Protein AF-X1FXW4-F1 (afdb_monomer_lite)

Structure (mmCIF, N/CA/C/O backbone):
data_AF-X1FXW4-F1
#
_entry.id   AF-X1FXW4-F1
#
loop_
_atom_site.group_PDB
_atom_site.id
_atom_site.type_symbol
_atom_site.label_atom_id
_atom_site.label_alt_id
_atom_site.label_comp_id
_atom_site.label_asym_id
_atom_site.label_entity_id
_atom_site.label_seq_id
_atom_site.pdbx_PDB_ins_code
_atom_site.Cartn_x
_atom_site.Cartn_y
_atom_site.Cartn_z
_atom_site.occupancy
_atom_site.B_iso_or_equiv
_atom_site.auth_seq_id
_atom_site.auth_comp_id
_atom_site.auth_asym_id
_atom_site.auth_atom_id
_atom_site.pdbx_PDB_model_num
ATOM 1 N N . MET A 1 1 ? 16.964 4.133 15.208 1.00 33.53 1 MET A N 1
ATOM 2 C CA . MET A 1 1 ? 17.309 4.115 13.771 1.00 33.53 1 MET A CA 1
ATOM 3 C C . MET A 1 1 ? 16.062 3.721 13.010 1.00 33.53 1 MET A C 1
ATOM 5 O O . MET A 1 1 ? 15.510 2.670 13.306 1.00 33.53 1 MET A O 1
ATOM 9 N N . GLN A 1 2 ? 15.581 4.576 12.113 1.00 41.72 2 GLN A N 1
ATOM 10 C CA . GLN A 1 2 ? 14.450 4.271 11.243 1.00 41.72 2 GLN A CA 1
ATOM 11 C C . GLN A 1 2 ? 15.022 3.868 9.884 1.00 41.72 2 GLN A C 1
ATOM 13 O O . GLN A 1 2 ? 15.630 4.690 9.205 1.00 41.72 2 GLN A O 1
ATOM 18 N N . PHE A 1 3 ? 14.872 2.600 9.514 1.00 45.16 3 PHE A N 1
ATOM 19 C CA . PHE A 1 3 ? 15.148 2.157 8.152 1.00 45.16 3 PHE A CA 1
ATOM 20 C C . PHE A 1 3 ? 13.922 2.507 7.309 1.00 45.16 3 PHE A C 1
ATOM 22 O O . PHE A 1 3 ? 12.887 1.851 7.403 1.00 45.16 3 PHE A O 1
ATOM 29 N N . GLY A 1 4 ? 14.007 3.599 6.550 1.00 55.56 4 GLY A N 1
ATOM 30 C CA . GLY A 1 4 ? 13.000 3.919 5.544 1.00 55.56 4 GLY A CA 1
ATOM 31 C C . GLY A 1 4 ? 13.120 2.948 4.372 1.00 55.56 4 GLY A C 1
ATOM 32 O O . GLY A 1 4 ? 14.212 2.751 3.845 1.00 55.56 4 GLY A O 1
ATOM 33 N N . THR A 1 5 ? 12.010 2.332 3.973 1.00 65.44 5 THR A N 1
ATOM 34 C CA . THR A 1 5 ? 11.893 1.615 2.696 1.00 65.44 5 THR A CA 1
ATOM 35 C C . THR A 1 5 ? 11.191 2.532 1.705 1.00 65.44 5 THR A C 1
ATOM 37 O O . THR A 1 5 ? 10.109 3.038 1.996 1.00 65.44 5 THR A O 1
ATOM 40 N N . ASN A 1 6 ? 11.804 2.747 0.540 1.00 73.12 6 ASN A N 1
ATOM 41 C CA . ASN A 1 6 ? 11.167 3.465 -0.559 1.00 73.12 6 ASN A CA 1
ATOM 42 C C . ASN A 1 6 ? 10.189 2.521 -1.258 1.00 73.12 6 ASN A C 1
ATOM 44 O O . ASN A 1 6 ? 10.598 1.479 -1.770 1.00 73.12 6 ASN A O 1
ATOM 48 N N . ILE A 1 7 ? 8.909 2.889 -1.287 1.00 76.00 7 ILE A N 1
ATOM 49 C CA . ILE A 1 7 ? 7.887 2.139 -2.016 1.00 76.00 7 ILE A CA 1
ATOM 50 C C . ILE A 1 7 ? 7.697 2.820 -3.377 1.00 76.00 7 ILE A C 1
ATOM 52 O O . ILE A 1 7 ? 7.297 3.985 -3.413 1.00 76.00 7 ILE A O 1
ATOM 56 N N . PRO A 1 8 ? 7.996 2.145 -4.500 1.00 74.62 8 PRO A N 1
ATOM 57 C CA . PRO A 1 8 ? 7.751 2.711 -5.818 1.00 74.62 8 PRO A CA 1
ATOM 58 C C . PRO A 1 8 ? 6.247 2.695 -6.09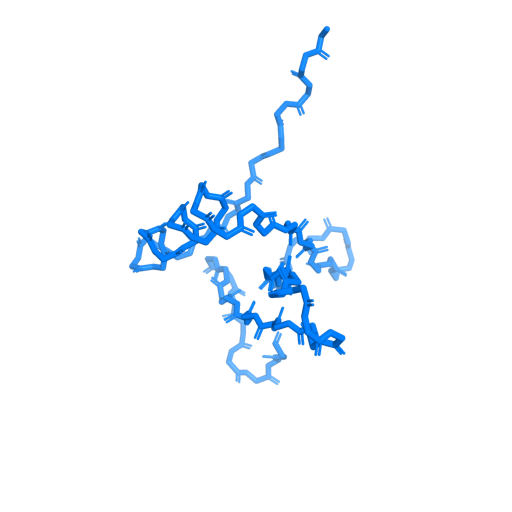2 1.00 74.62 8 PRO A C 1
ATOM 60 O O . PRO A 1 8 ? 5.688 1.638 -6.342 1.00 74.62 8 PRO A O 1
ATOM 63 N N . ILE A 1 9 ? 5.584 3.845 -6.063 1.00 82.31 9 ILE A N 1
ATOM 64 C CA . ILE A 1 9 ? 4.140 3.963 -6.323 1.00 82.31 9 ILE A CA 1
ATOM 65 C C . ILE A 1 9 ? 3.888 4.819 -7.560 1.00 82.31 9 ILE A C 1
ATOM 67 O O . ILE A 1 9 ? 4.702 5.680 -7.899 1.00 82.31 9 ILE A O 1
ATOM 71 N N . LEU A 1 10 ? 2.755 4.607 -8.231 1.00 82.38 10 LEU A N 1
ATOM 72 C CA . LEU A 1 10 ? 2.332 5.507 -9.302 1.00 82.38 10 LEU A CA 1
ATOM 73 C C . LEU A 1 10 ? 1.989 6.894 -8.718 1.00 82.38 10 LEU A C 1
ATOM 75 O O . LEU A 1 10 ? 1.259 6.957 -7.722 1.00 82.38 10 LEU A O 1
ATOM 79 N N . PRO A 1 11 ? 2.459 8.006 -9.322 1.00 84.88 11 PRO A N 1
ATOM 80 C CA . PRO A 1 11 ? 2.223 9.352 -8.792 1.00 84.88 11 PRO A CA 1
ATOM 81 C C . PRO A 1 11 ? 0.742 9.666 -8.557 1.00 84.88 11 PRO A C 1
ATOM 83 O O . PRO A 1 11 ? 0.391 10.215 -7.513 1.00 84.88 11 PRO A O 1
ATOM 86 N N . ASP A 1 12 ? -0.134 9.237 -9.467 1.00 86.44 12 ASP A N 1
ATOM 87 C CA . ASP A 1 12 ? -1.581 9.476 -9.383 1.00 86.44 12 ASP A CA 1
ATOM 88 C C . ASP A 1 12 ? -2.255 8.731 -8.219 1.00 86.44 12 ASP A C 1
ATOM 90 O O . ASP A 1 12 ? -3.314 9.147 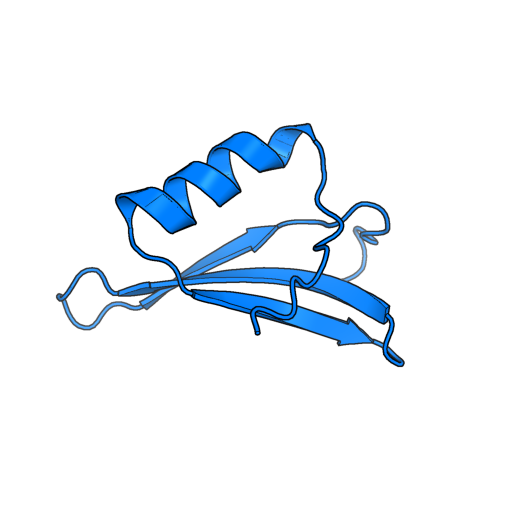-7.740 1.00 86.44 12 ASP A O 1
ATOM 94 N N . LEU A 1 13 ? -1.632 7.650 -7.733 1.00 85.19 13 LEU A N 1
ATOM 95 C CA . LEU A 1 13 ? -2.131 6.850 -6.613 1.00 85.19 13 LEU A CA 1
ATOM 96 C C . LEU A 1 13 ? -1.631 7.354 -5.252 1.00 85.19 13 LEU A C 1
ATOM 98 O O . LEU A 1 13 ? -2.229 7.033 -4.225 1.00 85.19 13 LEU A O 1
ATOM 102 N N . SER A 1 14 ? -0.586 8.189 -5.235 1.00 87.94 14 SER A N 1
ATOM 103 C CA . SER A 1 14 ? 0.076 8.658 -4.009 1.00 87.94 14 SER A CA 1
ATOM 104 C C . SER A 1 14 ? -0.877 9.290 -2.996 1.00 87.94 14 SER A C 1
ATOM 106 O O . SER A 1 14 ? -0.826 8.955 -1.815 1.00 87.94 14 SER A O 1
ATOM 108 N N . LYS A 1 15 ? -1.795 10.150 -3.448 1.00 90.38 15 LYS A N 1
ATOM 109 C CA . LYS A 1 15 ? -2.751 10.832 -2.566 1.00 90.38 15 LYS A CA 1
ATOM 110 C C . LYS A 1 15 ? -3.715 9.869 -1.866 1.00 90.38 15 LYS A C 1
ATOM 112 O O . LYS A 1 15 ? -4.057 10.103 -0.714 1.00 90.38 15 LYS A O 1
ATOM 117 N N . TYR A 1 16 ? -4.136 8.797 -2.541 1.00 88.75 16 TYR A N 1
ATOM 118 C CA . TYR A 1 16 ? -5.044 7.801 -1.965 1.00 88.75 16 TYR A CA 1
ATOM 119 C C . TYR A 1 16 ? -4.297 6.912 -0.975 1.00 88.75 16 TYR A C 1
ATOM 121 O O . TYR A 1 16 ? -4.780 6.674 0.124 1.00 88.75 16 TYR A O 1
ATOM 129 N N . ILE A 1 17 ? -3.071 6.516 -1.329 1.00 88.94 17 ILE A N 1
ATOM 130 C CA . ILE A 1 17 ? -2.216 5.716 -0.453 1.00 88.94 17 ILE A CA 1
ATOM 131 C C . ILE A 1 17 ? -1.914 6.469 0.845 1.00 88.94 17 ILE A C 1
ATOM 133 O O . ILE A 1 17 ? -2.056 5.912 1.929 1.00 88.94 17 ILE A O 1
ATOM 137 N N . LEU A 1 18 ? -1.530 7.745 0.750 1.00 89.69 18 LEU A N 1
ATOM 138 C CA . LEU A 1 18 ? -1.269 8.574 1.927 1.00 89.69 18 LEU A CA 1
ATOM 139 C C . LEU A 1 18 ? -2.529 8.771 2.771 1.00 89.69 18 LEU A C 1
ATOM 141 O O . LEU A 1 18 ? -2.465 8.617 3.988 1.00 89.69 18 LEU A O 1
ATOM 145 N N . TYR A 1 19 ? -3.672 9.042 2.134 1.00 91.62 19 TYR A N 1
ATOM 146 C CA . TYR A 1 19 ? -4.945 9.168 2.838 1.00 91.62 19 TYR A CA 1
ATOM 147 C C . TYR A 1 19 ? -5.282 7.900 3.633 1.00 91.62 19 TYR A C 1
ATOM 149 O O . TYR A 1 19 ? -5.581 7.990 4.822 1.00 91.62 19 TYR A O 1
ATOM 157 N N . ASP A 1 20 ? -5.155 6.719 3.028 1.00 90.81 20 ASP A N 1
ATOM 158 C CA . ASP A 1 20 ? -5.477 5.454 3.691 1.00 90.81 20 ASP A CA 1
ATOM 159 C C . ASP A 1 20 ? -4.525 5.139 4.857 1.00 90.81 20 ASP A C 1
ATOM 161 O O . ASP A 1 20 ? -4.951 4.681 5.924 1.00 90.81 20 ASP A O 1
ATOM 165 N N . LEU A 1 21 ? -3.232 5.430 4.694 1.00 90.12 21 LEU A N 1
ATOM 166 C CA . LEU A 1 21 ? -2.235 5.276 5.756 1.00 90.12 21 LEU A CA 1
ATOM 167 C C . LEU A 1 21 ? -2.491 6.235 6.929 1.00 90.12 21 LEU A C 1
ATOM 169 O O . LEU A 1 21 ? -2.375 5.847 8.094 1.00 90.12 21 LEU A O 1
ATOM 173 N N . GLU A 1 22 ? -2.832 7.491 6.646 1.00 92.25 22 GLU A N 1
ATOM 174 C CA . GLU A 1 22 ? -2.986 8.526 7.668 1.00 92.25 22 GLU A CA 1
ATOM 175 C C . GLU A 1 22 ? -4.341 8.466 8.373 1.00 92.25 22 GLU A C 1
ATOM 177 O O . GLU A 1 22 ? -4.388 8.571 9.605 1.00 92.25 22 GLU A O 1
ATOM 182 N N . TYR A 1 23 ? -5.423 8.291 7.616 1.00 92.44 23 TYR A N 1
ATOM 183 C CA . TYR A 1 23 ? -6.795 8.346 8.111 1.00 92.44 23 TYR A CA 1
ATOM 184 C C . TYR A 1 23 ? -7.260 6.991 8.647 1.00 92.44 23 TYR A C 1
ATOM 186 O O . TYR A 1 23 ? -7.591 6.884 9.828 1.00 92.44 23 TYR A O 1
ATOM 194 N N . PHE A 1 24 ? -7.209 5.943 7.819 1.00 89.94 24 PHE A N 1
ATOM 195 C CA . PHE A 1 24 ? -7.658 4.598 8.205 1.00 89.94 24 PHE A CA 1
ATOM 196 C C . PHE A 1 24 ? -6.615 3.809 9.000 1.00 89.94 24 PHE A C 1
ATOM 198 O O . PHE A 1 24 ? -6.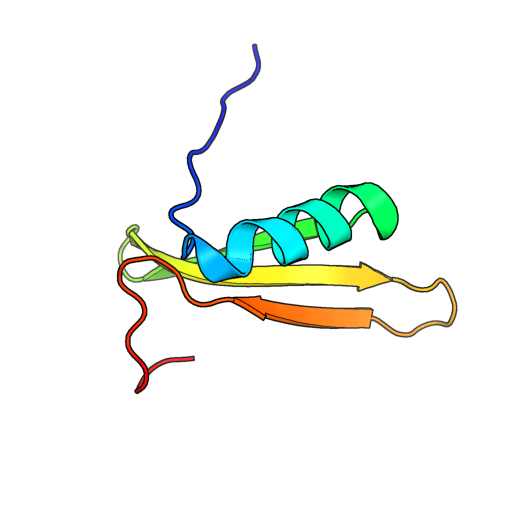892 2.699 9.446 1.00 89.94 24 PHE A O 1
ATOM 205 N N . LYS A 1 25 ? -5.409 4.366 9.186 1.00 91.19 25 LYS A N 1
ATOM 206 C CA . LYS A 1 25 ? -4.271 3.666 9.806 1.00 91.19 25 LYS A CA 1
ATOM 207 C C . LYS A 1 25 ? -3.975 2.341 9.104 1.00 91.19 25 LYS A C 1
ATOM 209 O O . LYS A 1 25 ? -3.622 1.351 9.749 1.00 91.19 25 LYS A O 1
ATOM 214 N N . ALA A 1 26 ? -4.121 2.335 7.778 1.00 92.31 26 ALA A N 1
ATOM 215 C CA . ALA A 1 26 ? -3.897 1.147 6.980 1.00 92.31 26 ALA A CA 1
ATOM 216 C C . ALA A 1 26 ? -2.462 0.627 7.141 1.00 92.31 26 ALA A C 1
ATOM 218 O O . ALA A 1 26 ? -1.494 1.379 7.272 1.00 92.31 26 ALA A O 1
ATOM 219 N N . LYS A 1 27 ? -2.315 -0.693 7.108 1.00 90.56 27 LYS A N 1
ATOM 220 C CA . LYS A 1 27 ? -1.034 -1.384 7.021 1.00 90.56 27 LYS A CA 1
ATOM 221 C C . LYS A 1 27 ? -0.696 -1.586 5.552 1.00 90.56 27 LYS A C 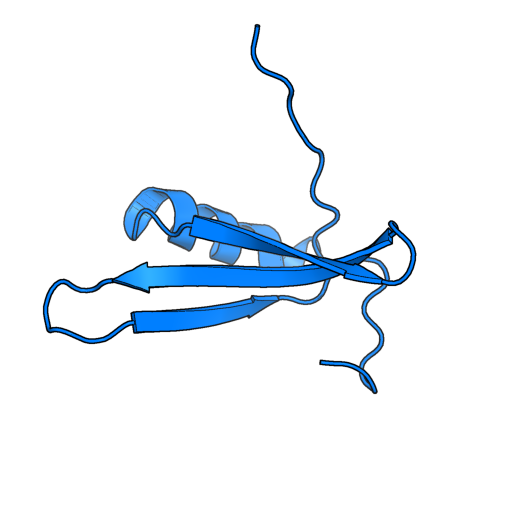1
ATOM 223 O O . LYS A 1 27 ? -1.484 -2.161 4.806 1.00 90.56 27 LYS A O 1
ATOM 228 N N . SER A 1 28 ? 0.490 -1.136 5.152 1.00 88.56 28 SER A N 1
ATOM 229 C CA . SER A 1 28 ? 1.011 -1.378 3.809 1.00 88.56 28 SER A CA 1
ATOM 230 C C . SER A 1 28 ? 1.720 -2.724 3.742 1.00 88.56 28 SER A C 1
ATOM 232 O O . SER A 1 28 ? 2.666 -2.972 4.488 1.00 88.56 28 SER A O 1
ATOM 234 N N . ILE A 1 29 ? 1.307 -3.558 2.797 1.00 89.00 29 ILE A N 1
ATOM 235 C CA . ILE A 1 29 ? 1.937 -4.829 2.454 1.00 89.00 29 ILE A CA 1
ATOM 236 C C . ILE A 1 29 ? 2.553 -4.673 1.067 1.00 89.00 29 ILE A C 1
ATOM 238 O O . ILE A 1 29 ? 1.863 -4.346 0.102 1.00 89.00 29 ILE A O 1
ATOM 242 N N . LEU A 1 30 ? 3.862 -4.892 0.972 1.00 87.25 30 LEU A N 1
ATOM 243 C CA . LEU A 1 30 ? 4.582 -4.864 -0.295 1.00 87.25 30 LEU A CA 1
ATOM 244 C C . LEU A 1 30 ? 4.663 -6.283 -0.857 1.00 87.25 30 LEU A C 1
ATOM 246 O O . LEU A 1 30 ? 5.199 -7.180 -0.206 1.00 87.25 30 LEU A O 1
ATOM 250 N N . LEU A 1 31 ? 4.137 -6.479 -2.061 1.00 86.12 31 LEU A N 1
ATOM 251 C CA . LEU A 1 31 ? 4.253 -7.740 -2.780 1.00 86.12 31 LEU A CA 1
ATOM 252 C C . LEU A 1 31 ? 5.575 -7.741 -3.540 1.00 86.12 31 LEU A C 1
ATOM 254 O O . LEU A 1 31 ? 5.866 -6.800 -4.282 1.00 86.12 31 LEU A O 1
ATOM 258 N N . LEU A 1 32 ? 6.371 -8.790 -3.345 1.00 86.4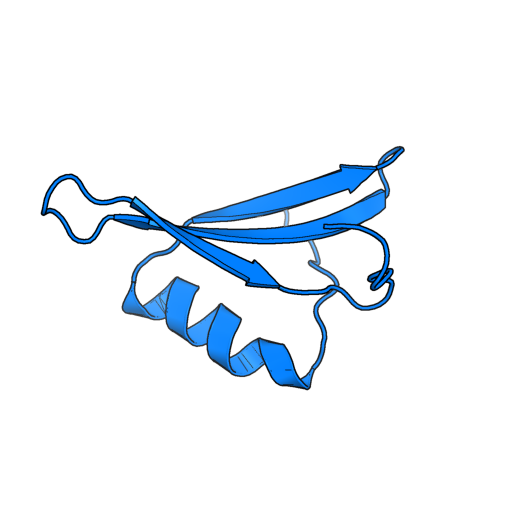4 32 LEU A N 1
ATOM 259 C CA . LEU A 1 32 ? 7.677 -8.947 -3.976 1.00 86.44 32 LEU A CA 1
ATOM 260 C C . LEU A 1 32 ? 7.680 -10.160 -4.913 1.00 86.44 32 LEU A C 1
ATOM 262 O O . LEU A 1 32 ? 7.262 -11.246 -4.521 1.00 86.44 32 LEU A O 1
ATOM 266 N N . GLU A 1 33 ? 8.224 -9.997 -6.116 1.00 84.50 33 GLU A N 1
ATOM 267 C CA . GLU A 1 33 ? 8.500 -11.073 -7.072 1.00 84.50 33 GLU A CA 1
ATOM 268 C C . GLU A 1 33 ? 10.005 -11.071 -7.374 1.00 84.50 33 GLU A C 1
ATOM 270 O O . GLU A 1 33 ? 10.563 -10.084 -7.855 1.00 84.50 33 GLU A O 1
ATOM 275 N N . GLY A 1 34 ? 10.704 -12.151 -7.011 1.00 86.88 34 GLY A N 1
ATOM 276 C CA . GLY A 1 34 ? 12.164 -12.221 -7.164 1.00 86.88 34 GLY A CA 1
ATOM 277 C C . GLY A 1 34 ? 12.922 -11.117 -6.409 1.00 86.88 34 GLY A C 1
ATOM 278 O O . GLY A 1 34 ? 13.964 -10.667 -6.872 1.00 86.88 34 GLY A O 1
ATOM 279 N N . GLY A 1 35 ? 12.376 -10.640 -5.284 1.00 85.31 35 GLY A N 1
ATOM 280 C CA . GLY A 1 35 ? 12.947 -9.544 -4.490 1.00 85.31 35 GLY A CA 1
ATOM 281 C C . GLY A 1 35 ? 12.620 -8.136 -4.999 1.00 85.31 35 GLY A C 1
ATOM 282 O O . GLY A 1 35 ? 12.966 -7.165 -4.331 1.00 85.31 35 GLY A O 1
ATOM 283 N N . ASN A 1 36 ? 11.921 -8.008 -6.130 1.00 83.50 36 ASN A N 1
ATOM 284 C CA . ASN A 1 36 ? 11.493 -6.722 -6.673 1.00 83.50 36 ASN A CA 1
ATOM 285 C C . ASN A 1 36 ? 10.037 -6.434 -6.301 1.00 83.50 36 ASN A C 1
ATOM 287 O O . ASN A 1 36 ? 9.220 -7.354 -6.349 1.00 83.50 36 ASN A O 1
ATOM 291 N N . PRO A 1 37 ? 9.677 -5.180 -5.983 1.00 84.31 37 PRO A N 1
ATOM 292 C CA . PRO A 1 37 ? 8.282 -4.784 -5.847 1.00 84.31 37 PRO A CA 1
ATOM 293 C C . PRO A 1 37 ? 7.479 -5.169 -7.092 1.00 84.31 37 PRO A C 1
ATOM 295 O O . PRO A 1 37 ? 7.908 -4.879 -8.208 1.00 84.31 37 PRO A O 1
ATOM 298 N N . ALA A 1 38 ? 6.325 -5.801 -6.886 1.00 84.94 38 ALA A N 1
ATOM 299 C CA . ALA A 1 38 ? 5.372 -6.188 -7.929 1.00 84.94 38 ALA A CA 1
ATOM 300 C C . ALA A 1 38 ? 3.987 -5.544 -7.729 1.00 84.94 38 ALA A C 1
ATOM 302 O O . ALA A 1 38 ? 3.260 -5.336 -8.696 1.00 84.94 38 ALA A O 1
ATOM 303 N N . GLY A 1 39 ? 3.654 -5.168 -6.493 1.00 85.19 39 GLY A N 1
ATOM 304 C CA . GLY A 1 39 ? 2.391 -4.527 -6.142 1.00 85.19 39 GLY A CA 1
ATOM 305 C C . GLY A 1 39 ? 2.382 -4.055 -4.693 1.00 85.19 39 GLY A C 1
ATOM 306 O O . GLY A 1 39 ? 3.253 -4.427 -3.900 1.00 85.19 39 GLY A O 1
ATOM 307 N N . GLN A 1 40 ? 1.392 -3.244 -4.339 1.00 87.44 40 GLN A N 1
ATOM 308 C CA . GLN A 1 40 ? 1.181 -2.776 -2.974 1.00 87.44 40 GLN A CA 1
ATOM 309 C C . GLN A 1 40 ? -0.271 -3.006 -2.574 1.00 87.44 40 GLN A C 1
ATOM 311 O O . GLN A 1 40 ? -1.189 -2.674 -3.319 1.00 87.44 40 GLN A O 1
ATOM 316 N N . VAL A 1 41 ? -0.474 -3.538 -1.373 1.00 89.81 41 VAL A N 1
ATOM 317 C CA . VAL A 1 41 ? -1.800 -3.690 -0.778 1.00 89.81 41 VAL A CA 1
ATOM 318 C C . VAL A 1 41 ? -1.870 -2.846 0.483 1.00 89.81 41 VAL A C 1
ATOM 320 O O . VAL A 1 41 ? -0.982 -2.920 1.332 1.00 89.81 41 VAL A O 1
ATOM 323 N N . LEU A 1 42 ? -2.928 -2.054 0.615 1.00 91.56 42 LEU A N 1
ATOM 324 C CA . LEU A 1 42 ? -3.270 -1.378 1.860 1.00 91.56 42 LEU A CA 1
ATOM 325 C C . LEU A 1 42 ? -4.400 -2.127 2.537 1.00 91.56 42 LEU A C 1
ATOM 327 O O . LEU A 1 42 ? -5.393 -2.468 1.898 1.00 91.56 42 LEU A O 1
ATOM 331 N N . VAL A 1 43 ? -4.220 -2.387 3.826 1.00 91.94 43 VAL A N 1
ATOM 332 C CA . VAL A 1 43 ? -5.146 -3.181 4.621 1.00 91.94 43 VAL A CA 1
ATOM 333 C C . VAL A 1 43 ? -5.535 -2.426 5.874 1.00 91.94 43 VAL A C 1
ATOM 335 O O . VAL A 1 43 ? -4.658 -2.043 6.645 1.00 91.94 43 VAL A O 1
ATOM 338 N N . TYR A 1 44 ? -6.826 -2.252 6.120 1.00 91.62 44 TYR A N 1
ATOM 339 C CA . TYR A 1 44 ? -7.312 -1.669 7.368 1.00 91.62 44 TYR A CA 1
ATOM 340 C C . TYR A 1 44 ? -8.551 -2.402 7.882 1.00 91.62 44 TYR A C 1
ATOM 342 O O . TYR A 1 44 ? -9.223 -3.118 7.142 1.00 91.62 44 TYR A O 1
ATOM 350 N N . ASP A 1 45 ? -8.811 -2.236 9.172 1.00 89.00 45 ASP A N 1
ATOM 351 C CA . ASP A 1 45 ? -9.966 -2.780 9.882 1.00 89.00 45 ASP A CA 1
ATOM 352 C C . ASP A 1 45 ? -10.883 -1.610 10.259 1.00 89.00 45 ASP A C 1
ATOM 354 O O . ASP A 1 45 ? -10.399 -0.591 10.761 1.00 89.00 45 ASP A O 1
ATOM 358 N N . ASP A 1 46 ? -12.184 -1.728 9.988 1.00 83.12 46 ASP A N 1
ATOM 359 C CA . ASP A 1 46 ? -13.184 -0.716 10.353 1.00 83.12 46 ASP A CA 1
ATOM 360 C C . ASP A 1 46 ? -13.794 -0.934 11.753 1.00 83.12 46 ASP A C 1
ATOM 362 O O . ASP A 1 46 ? -14.654 -0.161 12.188 1.00 83.12 46 ASP A O 1
ATOM 366 N N . GLY A 1 47 ? -13.347 -1.970 12.469 1.00 81.69 47 GLY A N 1
ATOM 367 C CA . GLY A 1 47 ? -13.815 -2.340 13.801 1.00 81.69 47 GLY A CA 1
ATOM 368 C C . GLY A 1 47 ? -15.136 -3.112 13.806 1.00 81.69 47 GLY A C 1
ATOM 369 O O . GLY A 1 47 ? -15.734 -3.264 14.872 1.00 81.69 47 GLY A O 1
ATOM 370 N N . ARG A 1 48 ? -15.617 -3.574 12.644 1.00 81.50 48 ARG A N 1
ATOM 371 C CA . ARG A 1 48 ? -16.874 -4.331 12.481 1.00 81.50 48 ARG A CA 1
ATOM 372 C C . ARG A 1 48 ? -16.634 -5.721 11.895 1.00 81.50 48 ARG A C 1
ATOM 374 O O . ARG A 1 48 ? -17.403 -6.189 11.055 1.00 81.50 48 ARG A O 1
ATOM 381 N N . ASP A 1 49 ? -15.533 -6.348 12.304 1.00 79.06 49 ASP A N 1
ATOM 382 C CA . ASP A 1 49 ? -15.066 -7.655 11.820 1.00 79.06 49 ASP A CA 1
ATOM 383 C C . ASP A 1 49 ? -14.830 -7.709 10.297 1.00 79.06 49 ASP A C 1
ATOM 385 O O . ASP A 1 49 ? -14.791 -8.788 9.702 1.00 79.06 49 ASP A O 1
ATOM 389 N N . THR A 1 50 ? -14.669 -6.551 9.646 1.00 81.25 50 THR A N 1
ATOM 390 C CA . THR A 1 50 ? -14.457 -6.454 8.200 1.00 81.25 50 THR A CA 1
ATOM 391 C C . THR A 1 50 ? -13.080 -5.882 7.906 1.00 81.25 50 THR A C 1
ATOM 393 O O . THR A 1 50 ? -12.738 -4.768 8.299 1.00 81.25 50 THR A O 1
ATOM 396 N N . LEU A 1 51 ? -12.287 -6.652 7.163 1.00 81.31 51 LEU A N 1
ATOM 397 C CA . LEU A 1 51 ? -10.982 -6.219 6.689 1.00 81.31 51 LEU A CA 1
ATOM 398 C C . LEU A 1 51 ? -11.112 -5.675 5.263 1.00 81.31 51 LEU A C 1
ATOM 400 O O . LEU A 1 51 ? -11.571 -6.377 4.359 1.00 81.31 51 LEU A O 1
ATOM 404 N N . PHE A 1 52 ? -10.687 -4.435 5.061 1.00 82.38 52 PHE A N 1
ATOM 405 C CA . PHE A 1 52 ? -10.689 -3.779 3.760 1.00 82.38 52 PHE A CA 1
ATOM 406 C C . PHE A 1 52 ? -9.314 -3.885 3.114 1.00 82.38 52 PHE A C 1
ATOM 408 O O . PHE A 1 52 ? -8.293 -3.738 3.787 1.00 82.38 52 PHE A O 1
ATOM 415 N N . PHE A 1 53 ? -9.296 -4.111 1.799 1.00 83.56 53 PHE A N 1
ATOM 416 C CA . PHE A 1 53 ? -8.076 -4.233 1.007 1.00 83.56 53 PHE A CA 1
ATOM 417 C C . PHE A 1 53 ? -8.160 -3.339 -0.232 1.00 83.56 53 PHE A C 1
ATOM 419 O O . PHE A 1 53 ? -9.102 -3.454 -1.016 1.00 83.56 53 PHE A O 1
ATOM 426 N N . GLY A 1 54 ? -7.157 -2.486 -0.431 1.00 80.81 54 GLY A N 1
ATOM 427 C CA . GLY A 1 54 ? -6.945 -1.739 -1.671 1.00 80.81 54 GLY A CA 1
ATOM 428 C C . GL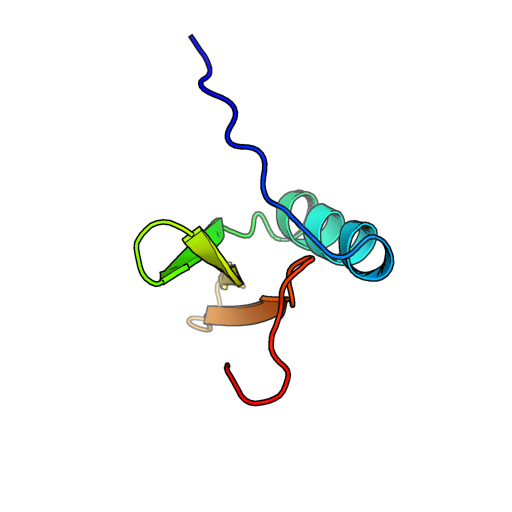Y A 1 54 ? -5.667 -2.206 -2.356 1.00 80.81 54 GLY A C 1
ATOM 429 O O . GLY A 1 54 ? -4.607 -2.191 -1.729 1.00 80.81 54 GLY A O 1
ATOM 430 N N . TYR A 1 55 ? -5.756 -2.625 -3.621 1.00 80.75 55 TYR A N 1
ATOM 431 C CA . TYR A 1 55 ? -4.583 -2.925 -4.442 1.00 80.75 55 TYR A CA 1
ATOM 432 C C . TYR A 1 55 ? -4.164 -1.688 -5.235 1.00 80.75 55 TYR A C 1
ATOM 434 O O . TYR A 1 55 ? -4.990 -1.053 -5.894 1.00 80.75 55 TYR A O 1
ATOM 442 N N . PHE A 1 56 ? -2.872 -1.381 -5.207 1.00 79.81 56 PHE A N 1
ATOM 443 C CA . PHE A 1 56 ? -2.288 -0.264 -5.930 1.00 79.81 56 PHE A CA 1
ATOM 444 C C . PHE A 1 56 ? -1.140 -0.744 -6.813 1.00 79.81 56 PHE A C 1
ATOM 446 O O . PHE A 1 56 ? -0.189 -1.387 -6.355 1.00 79.81 56 PHE A O 1
ATOM 453 N N . GLY A 1 57 ? -1.222 -0.372 -8.091 1.00 77.88 57 GLY A N 1
ATOM 454 C CA . GLY A 1 57 ? -0.130 -0.549 -9.034 1.00 77.88 57 GLY A CA 1
ATOM 455 C C . GLY A 1 57 ? 1.086 0.292 -8.639 1.00 77.88 57 GLY A C 1
ATOM 456 O O . GLY A 1 57 ? 0.981 1.435 -8.188 1.00 77.88 57 GLY A O 1
ATOM 457 N N . ILE A 1 58 ? 2.261 -0.286 -8.837 1.00 80.56 58 ILE A N 1
ATOM 458 C CA . ILE A 1 58 ? 3.566 0.358 -8.682 1.00 80.56 58 ILE A CA 1
ATOM 459 C C . ILE A 1 58 ? 4.112 0.850 -10.035 1.00 80.56 58 ILE A C 1
ATOM 461 O O . ILE A 1 58 ? 3.543 0.560 -11.084 1.00 80.56 58 ILE A O 1
ATOM 465 N N . ILE A 1 59 ? 5.254 1.548 -10.037 1.00 76.75 59 ILE A N 1
ATOM 466 C CA . ILE A 1 59 ? 5.868 2.128 -11.257 1.00 76.75 59 ILE A CA 1
ATOM 467 C C . ILE A 1 59 ? 6.107 1.086 -12.370 1.00 76.75 59 ILE A C 1
ATOM 469 O O . ILE A 1 59 ? 5.989 1.414 -13.545 1.00 76.75 59 ILE A O 1
ATOM 473 N N . ASN A 1 60 ? 6.382 -0.172 -12.010 1.00 71.00 60 ASN A N 1
ATOM 474 C CA . ASN A 1 60 ? 6.588 -1.278 -12.955 1.00 71.00 60 ASN A CA 1
ATOM 475 C C . ASN A 1 60 ? 5.425 -2.283 -12.956 1.00 71.00 60 ASN A C 1
ATOM 477 O O . ASN A 1 60 ? 5.628 -3.464 -13.245 1.00 71.00 60 ASN A O 1
ATOM 481 N N . HIS A 1 61 ? 4.225 -1.850 -12.568 1.00 77.19 61 HIS A N 1
ATOM 482 C CA . HIS A 1 61 ? 3.072 -2.736 -12.513 1.00 77.19 61 HIS A CA 1
ATOM 483 C C . HIS A 1 61 ? 2.751 -3.285 -13.904 1.00 77.19 61 HIS A C 1
ATOM 485 O O . HIS A 1 61 ? 2.686 -2.558 -14.896 1.00 77.19 61 HIS A O 1
ATOM 491 N N . ASN A 1 62 ? 2.565 -4.598 -13.966 1.00 76.50 62 ASN A N 1
ATOM 492 C CA . ASN A 1 62 ? 2.154 -5.292 -15.169 1.00 76.50 62 ASN A CA 1
ATOM 493 C C . ASN A 1 62 ? 0.649 -5.525 -15.075 1.00 76.50 62 ASN A C 1
ATOM 495 O O . ASN A 1 62 ? 0.231 -6.320 -14.247 1.00 76.50 62 ASN A O 1
ATOM 499 N N . ASN A 1 63 ? -0.136 -4.908 -15.960 1.00 75.50 63 ASN A N 1
ATOM 500 C CA . ASN A 1 63 ? -1.602 -5.025 -15.965 1.00 75.50 63 ASN A CA 1
ATOM 501 C C . ASN A 1 63 ? -2.124 -6.461 -16.189 1.00 75.50 63 ASN A C 1
ATOM 503 O O . ASN A 1 63 ? -3.311 -6.716 -16.017 1.00 75.50 63 ASN A O 1
ATOM 507 N N . ASN A 1 64 ? -1.261 -7.399 -16.600 1.00 76.81 64 ASN A N 1
ATOM 508 C CA . ASN A 1 64 ? -1.587 -8.826 -16.693 1.00 76.81 64 ASN A CA 1
ATOM 509 C C . ASN A 1 64 ? -1.295 -9.594 -15.390 1.00 76.81 64 ASN A C 1
ATOM 511 O O . ASN A 1 64 ? -1.468 -10.811 -15.342 1.00 76.81 64 ASN A O 1
ATOM 515 N N . LYS A 1 65 ? -0.784 -8.916 -14.361 1.00 61.50 65 LYS A N 1
ATOM 516 C CA . LYS A 1 65 ? -0.465 -9.453 -13.039 1.00 61.50 65 LYS A CA 1
ATOM 517 C C . LYS A 1 65 ? -1.266 -8.679 -11.988 1.00 61.50 65 LYS A C 1
ATOM 519 O O . LYS A 1 65 ? -1.666 -7.548 -12.236 1.00 61.50 65 LYS A O 1
ATOM 524 N N . ILE A 1 66 ? -1.535 -9.339 -10.859 1.00 59.22 66 ILE A N 1
ATOM 525 C CA . ILE A 1 66 ? -2.398 -8.820 -9.785 1.00 59.22 66 ILE A CA 1
ATOM 526 C C . ILE A 1 66 ? -1.830 -7.534 -9.237 1.00 59.22 66 ILE A C 1
ATOM 528 O O . ILE A 1 66 ? -0.622 -7.515 -8.886 1.00 59.22 66 ILE A O 1
#

Sequence (66 aa):
MQFGTNIPILPDLSKYILYDLEYFKAKSILLLEGGNPAGQVLVYDDGRDTLFFGYFGIINHNNNKI

Secondary structure (DSSP, 8-state):
---PPPP---GGGHHHHHHHHHTS-PEEEEEEETTEEEEEEEEEE-SSS-EEEEEE--TT--TT--

pLDDT: mean 81.13, std 11.93, range [33.53, 92.44]

Organism: NCBI:txid412755

Radius of gyration: 12.62 Å; chains: 1; bounding box: 34×23×30 Å

Foldseek 3Di:
DDDDDDFAADPVCVVVVVCCCVPQVWDKDFDDDPNHGAWIWTWGDPPPPDIDIDIGGGPPHDPVDD